Protein AF-A0A7C3TW56-F1 (afdb_monomer_lite)

Sequence (98 aa):
MCLLIETIKIHNKKIENLEFHLERINKARKDIFKLKPLENLIIPLPPSLGTYKCRIIYGPEIISINLEKYKKRKINSLKVVYDDDIVYDYKWKDRKKL

pLDDT: mean 94.93, std 4.5, range [63.22, 98.25]

Secondary structure (DSSP, 8-state):
---EEEEEEEETTEEPSHHHHHHHHHHHHHHTS-PPPPS----PPPSSSSEEEEEEEESSSEEEEEEEE--PPP---------TT---SS-BS--TT-

Radius of gyration: 15.31 Å; chains: 1; bounding box: 39×21×42 Å

Foldseek 3Di:
DWKAKDKWKAAQQRTPPQVVSQVLVQVCCCPPVVHHGDPHDDADTDPGGGIWIWMWMDDNHTDDIDIDHDDDDDDPDDDDDDDPPDDPPGRTPDDVVD

Structure (mmCIF, N/CA/C/O backbone):
data_AF-A0A7C3TW56-F1
#
_entry.id   AF-A0A7C3TW56-F1
#
loop_
_atom_site.group_PDB
_atom_site.id
_atom_site.type_symbol
_atom_site.label_atom_id
_atom_site.label_alt_id
_atom_site.label_comp_id
_atom_site.label_asym_id
_atom_site.label_entity_id
_atom_site.label_seq_id
_atom_site.pdbx_PDB_ins_code
_atom_site.Cartn_x
_atom_site.Cartn_y
_atom_site.Cartn_z
_atom_site.occupancy
_atom_site.B_iso_or_equiv
_atom_site.auth_seq_id
_atom_site.auth_comp_id
_atom_site.auth_asym_id
_atom_site.auth_atom_id
_atom_site.pdbx_PDB_model_num
ATOM 1 N N . MET A 1 1 ? 14.046 6.578 -12.193 1.00 63.22 1 MET A N 1
ATOM 2 C CA . MET A 1 1 ? 13.921 5.664 -11.036 1.00 63.22 1 MET A CA 1
ATOM 3 C C . MET A 1 1 ? 12.480 5.179 -10.964 1.00 63.22 1 MET A C 1
ATOM 5 O O . MET A 1 1 ? 11.583 6.015 -10.933 1.00 63.22 1 MET A O 1
ATOM 9 N N . CYS A 1 2 ? 12.242 3.867 -11.015 1.00 87.12 2 CYS A N 1
ATOM 10 C CA . CYS A 1 2 ? 10.887 3.309 -11.018 1.00 87.12 2 CYS A CA 1
ATOM 11 C C . CYS A 1 2 ? 10.393 3.143 -9.578 1.00 87.12 2 CYS A C 1
ATOM 13 O O . CYS A 1 2 ? 11.009 2.419 -8.799 1.00 87.12 2 CYS A O 1
ATOM 15 N N . LEU A 1 3 ? 9.311 3.838 -9.221 1.00 96.50 3 LEU A N 1
ATOM 16 C CA . LEU A 1 3 ? 8.762 3.833 -7.865 1.00 96.50 3 LEU A CA 1
ATOM 17 C C . LEU A 1 3 ? 7.437 3.086 -7.808 1.00 96.50 3 LEU A C 1
ATOM 19 O O . LEU A 1 3 ? 6.591 3.219 -8.694 1.00 96.50 3 LEU A O 1
ATOM 23 N N . LEU A 1 4 ? 7.242 2.363 -6.715 1.00 97.81 4 LEU A N 1
ATOM 24 C CA . LEU A 1 4 ? 6.035 1.613 -6.405 1.00 97.81 4 LEU A CA 1
ATOM 25 C C . LEU A 1 4 ? 5.298 2.263 -5.234 1.00 97.81 4 LEU A C 1
ATOM 27 O O . LEU A 1 4 ? 5.851 3.084 -4.493 1.00 97.81 4 LEU A O 1
ATOM 31 N N . ILE A 1 5 ? 4.021 1.920 -5.091 1.00 97.50 5 ILE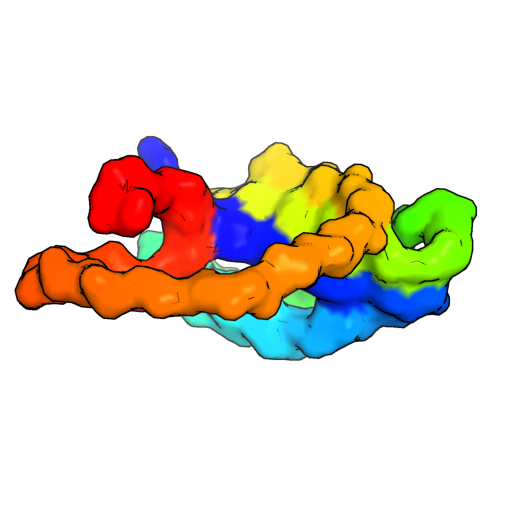 A N 1
ATOM 32 C CA . ILE A 1 5 ? 3.151 2.479 -4.061 1.00 97.50 5 ILE A CA 1
ATOM 33 C C . ILE A 1 5 ? 2.348 1.394 -3.349 1.00 97.50 5 ILE A C 1
ATOM 35 O O . ILE A 1 5 ? 1.587 0.653 -3.965 1.00 97.50 5 ILE A O 1
ATOM 39 N N . GLU A 1 6 ? 2.415 1.383 -2.021 1.00 97.94 6 GLU A N 1
ATOM 40 C CA . GLU A 1 6 ? 1.467 0.670 -1.175 1.00 97.94 6 GLU A CA 1
ATOM 41 C C . GLU A 1 6 ? 0.444 1.606 -0.546 1.00 97.94 6 GLU A C 1
ATOM 43 O O . GLU A 1 6 ? 0.664 2.800 -0.350 1.00 97.94 6 GLU A O 1
ATOM 48 N N . THR A 1 7 ? -0.750 1.079 -0.295 1.00 97.19 7 THR A N 1
ATOM 49 C CA . THR A 1 7 ? -1.840 1.837 0.326 1.00 97.19 7 THR A CA 1
ATOM 50 C C . THR A 1 7 ? -2.575 0.905 1.264 1.00 97.19 7 THR A C 1
ATOM 52 O O . THR A 1 7 ? -3.324 0.053 0.797 1.00 97.19 7 THR A O 1
ATOM 55 N N . ILE A 1 8 ? -2.309 1.064 2.554 1.00 97.56 8 ILE A N 1
ATOM 56 C CA . ILE A 1 8 ? -2.698 0.159 3.630 1.00 97.56 8 ILE A CA 1
ATOM 57 C C . ILE A 1 8 ? -3.801 0.830 4.440 1.00 97.56 8 ILE A C 1
ATOM 59 O O . ILE A 1 8 ? -3.713 2.016 4.775 1.00 97.56 8 ILE A O 1
ATOM 63 N N . LYS A 1 9 ? -4.864 0.083 4.734 1.00 97.56 9 LYS A N 1
ATOM 64 C CA . LYS A 1 9 ? -5.947 0.553 5.597 1.00 97.56 9 LYS A CA 1
ATOM 65 C C . LYS A 1 9 ? -5.538 0.346 7.050 1.00 97.56 9 LYS A C 1
ATOM 67 O O . LYS A 1 9 ? -5.137 -0.747 7.433 1.00 97.56 9 LYS A O 1
ATOM 72 N N . ILE A 1 10 ? -5.701 1.386 7.858 1.00 97.75 10 ILE A N 1
ATOM 73 C CA . ILE A 1 10 ? -5.606 1.286 9.312 1.00 97.75 10 ILE A CA 1
ATOM 74 C C . ILE A 1 10 ? -6.973 1.649 9.875 1.00 97.75 10 ILE A C 1
ATOM 76 O O . ILE A 1 10 ? -7.488 2.730 9.590 1.00 97.75 10 ILE A O 1
ATOM 80 N N . HIS A 1 11 ? -7.584 0.758 10.646 1.00 97.38 11 HIS A N 1
ATOM 81 C CA . HIS A 1 11 ? -8.881 0.988 11.268 1.00 97.38 11 HIS A CA 1
ATOM 82 C C . HIS A 1 11 ? -8.758 0.852 12.779 1.00 97.38 11 HIS A C 1
ATOM 84 O O . HIS A 1 11 ? -8.362 -0.193 13.275 1.00 97.38 11 HIS A O 1
ATOM 90 N N . ASN A 1 12 ? -9.061 1.922 13.517 1.00 96.38 12 ASN A N 1
ATOM 91 C CA . ASN A 1 12 ? -8.963 1.952 14.979 1.00 96.38 12 ASN A CA 1
ATOM 92 C C . ASN A 1 12 ? -7.601 1.441 15.485 1.00 96.38 12 ASN A C 1
ATOM 94 O O . ASN A 1 12 ? -7.532 0.592 16.364 1.00 96.38 12 ASN A O 1
ATOM 98 N N . LYS A 1 13 ? -6.515 1.958 14.887 1.00 94.50 13 LYS A N 1
ATOM 99 C CA . LYS A 1 13 ? -5.112 1.566 15.143 1.00 94.50 13 LYS A CA 1
ATOM 100 C C . LYS A 1 13 ? -4.752 0.109 14.795 1.00 94.50 13 LYS A C 1
ATOM 102 O O . LYS A 1 13 ? -3.603 -0.272 14.981 1.00 94.50 13 LYS A O 1
ATOM 107 N N . LYS A 1 14 ? -5.665 -0.674 14.214 1.00 96.25 14 LYS A N 1
ATOM 108 C CA . LYS A 1 14 ? -5.372 -1.990 13.637 1.00 96.25 14 LYS A CA 1
ATOM 109 C C . LYS A 1 14 ? -4.971 -1.847 12.171 1.00 96.25 14 LYS A C 1
ATOM 111 O O . LYS A 1 14 ? -5.705 -1.252 11.382 1.00 96.25 14 LYS A O 1
ATOM 116 N N . ILE A 1 15 ? -3.804 -2.372 11.813 1.00 97.19 15 ILE A N 1
ATOM 117 C CA . ILE A 1 15 ? -3.343 -2.443 10.423 1.00 97.19 15 ILE A CA 1
ATOM 118 C C . ILE A 1 15 ? -4.036 -3.637 9.767 1.00 97.19 15 ILE A C 1
ATOM 120 O O . ILE A 1 15 ? -3.945 -4.755 10.266 1.00 97.19 15 ILE A O 1
ATOM 124 N N . GLU A 1 16 ? -4.734 -3.403 8.663 1.00 96.88 16 GLU A N 1
ATOM 125 C CA . GLU A 1 16 ? -5.449 -4.455 7.940 1.00 96.88 16 GLU A CA 1
ATOM 126 C C . GLU A 1 16 ? -4.568 -5.036 6.826 1.00 96.88 16 GLU A C 1
ATOM 128 O O . GLU A 1 16 ? -3.917 -4.284 6.095 1.00 96.88 16 GLU A O 1
ATOM 133 N N . ASN A 1 17 ? -4.602 -6.363 6.658 1.00 96.81 17 ASN A N 1
ATOM 134 C CA . ASN A 1 17 ? -3.997 -7.090 5.531 1.00 96.81 17 ASN A CA 1
ATOM 135 C C . ASN A 1 17 ? -2.486 -6.852 5.336 1.00 96.81 17 ASN A C 1
ATOM 137 O O . ASN A 1 17 ? -1.997 -6.860 4.205 1.00 96.81 17 ASN A O 1
ATOM 141 N N . LEU A 1 18 ? -1.741 -6.612 6.422 1.00 96.38 18 LEU A N 1
ATOM 142 C CA . LEU A 1 18 ? -0.312 -6.287 6.358 1.00 96.38 18 LEU A CA 1
ATOM 143 C C . LEU A 1 18 ? 0.508 -7.362 5.629 1.00 96.38 18 LEU A C 1
ATOM 145 O O . LEU A 1 18 ? 1.376 -7.014 4.833 1.00 96.38 18 LEU A O 1
ATOM 149 N 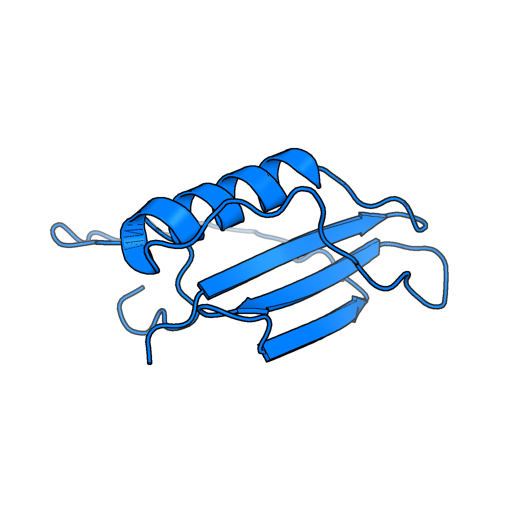N . GLU A 1 19 ? 0.197 -8.639 5.851 1.00 96.81 19 GLU A N 1
ATOM 150 C CA . GLU A 1 19 ? 0.863 -9.774 5.198 1.00 96.81 19 GLU A CA 1
ATOM 151 C C . GLU A 1 19 ? 0.789 -9.683 3.667 1.00 96.81 19 GLU A C 1
ATOM 153 O O . GLU A 1 19 ? 1.821 -9.683 3.004 1.00 96.81 19 GLU A O 1
ATOM 158 N N . PHE A 1 20 ? -0.392 -9.425 3.100 1.00 97.62 20 PHE A N 1
ATOM 159 C CA . PHE A 1 20 ? -0.576 -9.282 1.653 1.00 97.62 20 PHE A CA 1
ATOM 160 C C . PHE A 1 20 ? 0.146 -8.057 1.08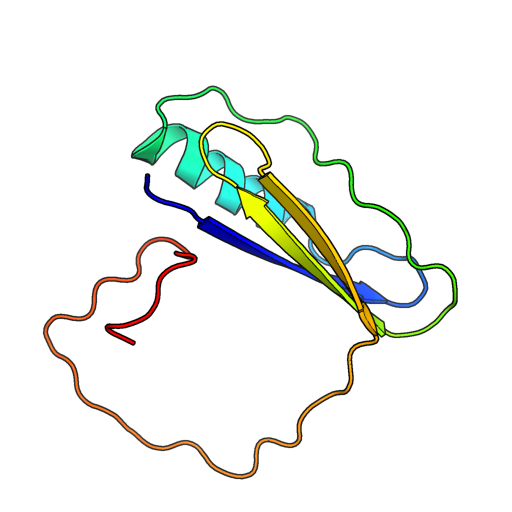0 1.00 97.62 20 PHE A C 1
ATOM 162 O O . PHE A 1 20 ? 0.602 -8.053 -0.067 1.00 97.62 20 PHE A O 1
ATOM 169 N N . HIS A 1 21 ? 0.253 -6.982 1.864 1.00 97.69 21 HIS A N 1
ATOM 170 C CA . HIS A 1 21 ? 1.057 -5.825 1.475 1.00 97.69 21 HIS A CA 1
ATOM 171 C C . HIS A 1 21 ? 2.553 -6.160 1.462 1.00 97.69 21 HIS A C 1
ATOM 173 O O . HIS A 1 21 ? 3.250 -5.765 0.524 1.00 97.69 21 HIS A O 1
ATOM 179 N N . LEU A 1 22 ? 3.035 -6.908 2.457 1.00 97.44 22 LEU A N 1
ATOM 180 C CA . LEU A 1 22 ? 4.420 -7.361 2.541 1.00 97.44 22 LEU A CA 1
ATOM 181 C C . LEU A 1 22 ? 4.762 -8.351 1.419 1.00 97.44 22 LEU A C 1
ATOM 183 O O . LEU A 1 22 ? 5.801 -8.201 0.783 1.00 97.44 22 LEU A O 1
ATOM 187 N N . GLU A 1 23 ? 3.874 -9.294 1.105 1.00 97.75 23 GLU A N 1
ATOM 188 C CA . GLU A 1 23 ? 4.017 -10.220 -0.024 1.00 97.75 23 GLU A CA 1
ATOM 189 C C . GLU A 1 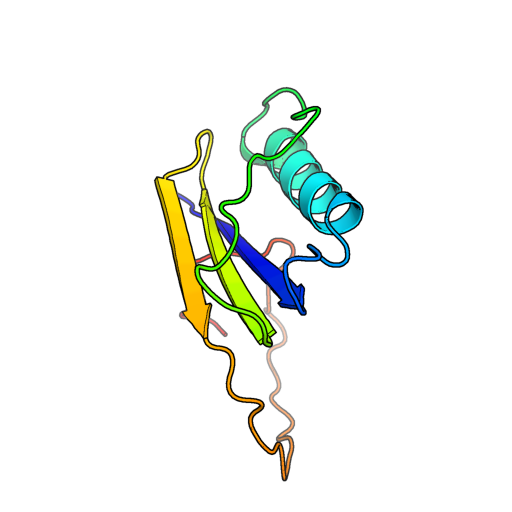23 ? 4.158 -9.477 -1.355 1.00 97.75 23 GLU A C 1
ATOM 191 O O . GLU A 1 23 ? 5.081 -9.752 -2.125 1.00 97.75 23 GLU A O 1
ATOM 196 N N . ARG A 1 24 ? 3.299 -8.481 -1.617 1.00 97.56 24 ARG A N 1
ATOM 197 C CA . ARG A 1 24 ? 3.388 -7.670 -2.841 1.00 97.56 24 ARG A CA 1
ATOM 198 C C . ARG A 1 24 ? 4.692 -6.875 -2.913 1.00 97.56 24 ARG A C 1
ATOM 200 O O . ARG A 1 24 ? 5.310 -6.830 -3.978 1.00 97.56 24 ARG A O 1
ATOM 207 N N . ILE A 1 25 ? 5.133 -6.286 -1.797 1.00 97.44 25 ILE A N 1
ATOM 208 C CA . ILE A 1 25 ? 6.440 -5.617 -1.714 1.00 97.44 25 ILE A CA 1
ATOM 209 C C . ILE A 1 25 ? 7.558 -6.617 -2.013 1.00 97.44 25 ILE A C 1
ATOM 211 O O 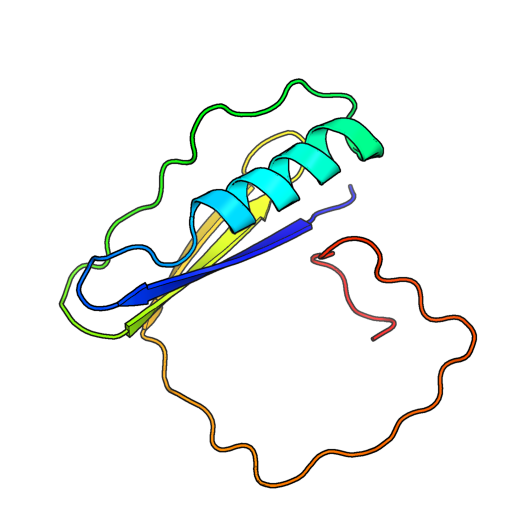. ILE A 1 25 ? 8.411 -6.342 -2.851 1.00 97.44 25 ILE A O 1
ATOM 215 N N . ASN A 1 26 ? 7.549 -7.787 -1.379 1.00 97.75 26 ASN A N 1
ATOM 216 C CA . ASN A 1 26 ? 8.590 -8.800 -1.533 1.00 97.75 26 ASN A CA 1
ATOM 217 C C . ASN A 1 26 ? 8.647 -9.375 -2.948 1.00 97.75 26 ASN A C 1
ATOM 219 O O . ASN A 1 26 ? 9.742 -9.587 -3.472 1.00 97.75 26 ASN A O 1
ATOM 223 N N . LYS A 1 27 ? 7.496 -9.535 -3.607 1.00 97.88 27 LYS A N 1
ATOM 224 C CA . LYS A 1 27 ? 7.434 -9.877 -5.029 1.00 97.88 27 LYS A CA 1
ATOM 225 C C . LYS A 1 27 ? 8.146 -8.826 -5.881 1.00 97.88 27 LYS A C 1
ATOM 227 O O . LYS A 1 27 ? 9.016 -9.177 -6.669 1.00 97.88 27 LYS A O 1
ATOM 232 N N . ALA A 1 28 ? 7.858 -7.539 -5.683 1.00 97.19 28 ALA A N 1
ATOM 233 C CA . ALA A 1 28 ? 8.549 -6.475 -6.413 1.00 97.19 28 ALA A CA 1
ATOM 234 C C . ALA A 1 28 ? 10.051 -6.391 -6.071 1.00 97.19 28 ALA A C 1
ATOM 236 O O . ALA A 1 28 ? 10.890 -6.215 -6.955 1.00 97.19 28 ALA A O 1
ATOM 237 N N . ARG A 1 29 ? 10.418 -6.574 -4.797 1.00 96.94 29 ARG A N 1
ATOM 238 C CA . ARG A 1 29 ? 11.822 -6.629 -4.361 1.00 96.94 29 ARG A CA 1
ATOM 239 C C . ARG A 1 29 ? 12.594 -7.710 -5.099 1.00 96.94 29 ARG A C 1
ATOM 241 O O . ARG A 1 29 ? 13.675 -7.421 -5.603 1.00 96.94 29 ARG A O 1
ATOM 248 N N . LYS A 1 30 ? 12.023 -8.907 -5.217 1.00 97.62 30 LYS A N 1
ATOM 249 C CA . LYS A 1 30 ? 12.621 -10.020 -5.956 1.00 97.62 30 LYS A CA 1
ATOM 250 C C . LYS A 1 30 ? 12.663 -9.749 -7.459 1.00 97.62 30 LYS A C 1
ATOM 252 O O . LYS A 1 30 ? 13.720 -9.867 -8.073 1.00 97.62 30 LYS A O 1
ATOM 257 N N . ASP A 1 31 ? 11.523 -9.405 -8.049 1.00 97.06 31 ASP A N 1
ATOM 258 C CA . ASP A 1 31 ? 11.354 -9.424 -9.500 1.00 97.06 31 ASP A CA 1
ATOM 259 C C . ASP A 1 31 ? 12.046 -8.231 -10.175 1.00 97.06 31 ASP A C 1
ATOM 261 O O . ASP A 1 31 ? 12.753 -8.431 -11.166 1.00 97.06 31 ASP A O 1
ATOM 265 N N . ILE A 1 32 ? 11.913 -7.019 -9.617 1.00 95.81 32 ILE A N 1
ATOM 266 C CA . ILE A 1 32 ? 12.417 -5.779 -10.237 1.00 95.81 32 ILE A CA 1
ATOM 267 C C . ILE A 1 32 ? 13.697 -5.265 -9.565 1.00 95.81 32 ILE A C 1
ATOM 269 O O . ILE A 1 32 ? 14.622 -4.878 -10.273 1.00 95.81 32 ILE A O 1
ATOM 273 N N . PHE A 1 33 ? 13.806 -5.300 -8.232 1.00 95.44 33 PHE A N 1
ATOM 274 C CA . PHE A 1 33 ? 14.994 -4.763 -7.543 1.00 95.44 33 PHE A CA 1
ATOM 275 C C . PHE A 1 33 ? 16.100 -5.796 -7.285 1.00 95.44 33 PHE A C 1
ATOM 277 O O . PHE A 1 33 ? 17.194 -5.415 -6.881 1.00 95.44 33 PHE A O 1
ATOM 284 N N . LYS A 1 34 ? 15.837 -7.091 -7.518 1.00 96.88 34 LYS A N 1
ATOM 285 C CA . LYS A 1 34 ? 16.762 -8.208 -7.236 1.00 96.88 34 LYS A CA 1
ATOM 286 C C . LYS A 1 34 ? 17.266 -8.224 -5.783 1.00 96.88 34 LYS A C 1
ATOM 288 O O . LYS A 1 34 ? 18.400 -8.599 -5.502 1.00 96.88 34 LYS A O 1
ATOM 293 N N . LEU A 1 35 ? 16.399 -7.830 -4.853 1.00 96.88 35 LEU A N 1
ATOM 294 C CA . LEU A 1 35 ? 16.675 -7.764 -3.420 1.00 96.88 35 LEU A CA 1
ATOM 295 C C . LEU A 1 35 ? 16.053 -8.937 -2.663 1.00 96.88 35 LEU A C 1
ATOM 297 O O . LEU A 1 35 ? 15.052 -9.523 -3.079 1.00 96.88 35 LEU A O 1
ATOM 301 N N . LYS A 1 36 ? 16.617 -9.218 -1.485 1.00 96.75 36 LYS A N 1
ATOM 302 C CA . LYS A 1 36 ? 16.036 -10.150 -0.513 1.00 96.75 36 LYS A CA 1
ATOM 303 C C . LYS A 1 36 ? 14.688 -9.633 0.020 1.00 96.75 36 LYS A C 1
ATOM 305 O O . LYS A 1 36 ? 14.497 -8.408 0.105 1.00 96.75 36 LYS A O 1
ATOM 310 N N . PRO A 1 37 ? 13.766 -10.541 0.389 1.00 96.62 37 PRO A N 1
ATOM 311 C CA . PRO A 1 37 ? 12.505 -10.163 1.013 1.00 96.62 37 PRO A CA 1
ATOM 312 C C . PRO A 1 37 ? 12.743 -9.457 2.352 1.00 96.62 37 PRO A C 1
ATOM 314 O O . PRO A 1 37 ? 13.747 -9.683 3.021 1.00 96.62 37 PRO A O 1
ATOM 317 N N . LEU A 1 38 ? 11.809 -8.589 2.720 1.00 94.56 38 LEU A N 1
ATOM 318 C CA . LEU A 1 38 ? 11.683 -8.038 4.060 1.00 94.56 38 LEU A CA 1
ATOM 319 C C . LEU A 1 38 ? 10.873 -9.009 4.920 1.00 94.56 38 LEU A C 1
ATOM 321 O O . LEU A 1 38 ? 9.864 -9.548 4.460 1.00 94.56 38 LEU A O 1
ATOM 325 N N . GLU A 1 39 ? 11.291 -9.188 6.167 1.00 93.81 39 GLU A N 1
ATOM 326 C CA . GLU A 1 39 ? 10.558 -9.984 7.158 1.00 93.81 39 GLU A CA 1
ATOM 327 C C . GLU A 1 39 ? 9.394 -9.198 7.766 1.00 93.81 39 GLU A C 1
ATOM 329 O O . GLU A 1 39 ? 8.365 -9.767 8.121 1.00 93.81 39 GLU A O 1
ATOM 334 N N . ASN A 1 40 ? 9.538 -7.876 7.869 1.00 91.31 40 ASN A N 1
ATOM 335 C CA . ASN A 1 40 ? 8.523 -6.998 8.422 1.00 91.31 40 ASN A CA 1
ATOM 336 C C . ASN A 1 40 ? 8.490 -5.637 7.713 1.00 91.31 40 ASN A C 1
ATOM 338 O O . ASN A 1 40 ? 9.363 -5.280 6.919 1.00 91.31 40 ASN A O 1
ATOM 342 N N . LEU A 1 41 ? 7.442 -4.871 8.009 1.00 90.69 41 LEU A N 1
ATOM 343 C CA . LEU A 1 41 ? 7.284 -3.496 7.562 1.00 90.69 41 LEU A CA 1
ATOM 344 C C . LEU A 1 41 ? 6.773 -2.657 8.728 1.00 90.69 41 LEU A C 1
ATOM 346 O O . LEU A 1 41 ? 5.682 -2.895 9.245 1.00 90.69 41 LEU A O 1
ATOM 350 N N . ILE A 1 42 ? 7.562 -1.667 9.138 1.00 90.56 42 ILE A N 1
ATOM 351 C CA . ILE A 1 42 ? 7.192 -0.765 10.227 1.00 90.56 42 ILE A CA 1
ATOM 352 C C . ILE A 1 42 ? 6.230 0.289 9.680 1.00 90.56 42 ILE A C 1
ATOM 354 O O . ILE A 1 42 ? 6.559 1.033 8.755 1.00 90.56 42 ILE A O 1
ATOM 358 N N . ILE A 1 43 ? 5.032 0.351 10.261 1.00 93.56 43 ILE A N 1
ATOM 359 C CA . ILE A 1 43 ? 3.984 1.293 9.870 1.00 93.56 43 ILE A CA 1
ATOM 360 C C . ILE A 1 43 ? 3.646 2.180 11.071 1.00 93.56 43 ILE A C 1
ATOM 362 O O . ILE A 1 43 ? 3.314 1.653 12.134 1.00 93.56 43 ILE A O 1
ATOM 366 N N . PRO A 1 44 ? 3.685 3.515 10.920 1.00 93.44 44 PRO A N 1
ATOM 367 C CA . PRO A 1 44 ? 3.295 4.420 11.988 1.00 93.44 44 PRO A CA 1
ATOM 368 C C . PRO A 1 44 ? 1.807 4.260 12.318 1.00 93.44 44 PRO A C 1
ATOM 370 O O . PRO A 1 44 ? 0.961 4.122 11.429 1.00 93.44 44 PRO A O 1
ATOM 373 N N . LEU A 1 45 ? 1.480 4.317 13.609 1.00 91.56 45 LEU A N 1
ATOM 374 C CA . LEU A 1 45 ? 0.095 4.322 14.063 1.00 91.56 45 LEU A CA 1
ATOM 375 C C . LEU A 1 45 ? -0.512 5.729 13.940 1.00 91.56 45 LEU A C 1
ATOM 377 O O . LEU A 1 45 ? 0.174 6.726 14.167 1.00 91.56 45 LEU A O 1
ATOM 381 N N . PRO A 1 46 ? -1.809 5.835 13.607 1.00 94.50 46 PRO A N 1
ATOM 382 C CA . PRO A 1 46 ? -2.490 7.118 13.550 1.00 94.50 46 PRO A CA 1
ATOM 383 C C . PRO A 1 46 ? -2.661 7.735 14.951 1.00 94.50 46 PRO A C 1
ATOM 385 O O . PRO A 1 46 ? -2.804 7.005 15.940 1.00 94.50 46 PRO A O 1
ATOM 388 N N . PRO A 1 47 ? -2.724 9.078 15.046 1.00 93.12 47 PRO A N 1
ATOM 389 C CA . PRO A 1 47 ? -2.792 9.788 16.326 1.00 93.12 47 PRO A CA 1
ATOM 390 C C . PRO A 1 47 ? -4.119 9.581 17.072 1.00 93.12 47 PRO A C 1
ATOM 392 O O . PRO A 1 47 ? -4.174 9.726 18.290 1.00 93.12 47 PRO A O 1
ATOM 395 N N . SER A 1 48 ? -5.196 9.215 16.374 1.00 95.31 48 SER A N 1
ATOM 396 C CA . SER A 1 48 ? -6.513 8.976 16.969 1.00 95.31 48 SER A CA 1
ATOM 397 C C . SER A 1 48 ? -7.244 7.807 16.307 1.00 95.31 48 SER A C 1
ATOM 399 O O . SER A 1 48 ? -6.809 7.266 15.287 1.00 95.31 48 SER A O 1
ATOM 401 N N . LEU A 1 49 ? -8.335 7.363 16.940 1.00 96.12 49 LEU A N 1
ATOM 402 C CA . LEU A 1 49 ? -9.195 6.301 16.416 1.00 96.12 49 LEU A CA 1
ATOM 403 C C . LEU A 1 49 ? -9.923 6.745 15.136 1.00 96.12 49 LEU A C 1
ATOM 405 O O . LEU A 1 49 ? -10.062 7.934 14.839 1.00 96.12 49 LEU A O 1
ATOM 409 N N . GLY A 1 50 ? -10.405 5.767 14.372 1.00 95.75 50 GLY A N 1
ATOM 410 C CA . GLY A 1 50 ? -11.019 5.965 13.065 1.00 95.75 50 GLY A CA 1
ATOM 411 C C . GLY A 1 50 ? -10.267 5.252 11.945 1.00 95.75 50 GLY A C 1
ATOM 412 O O . GLY A 1 50 ? -9.377 4.434 12.177 1.00 95.75 50 GLY A O 1
ATOM 413 N N . THR A 1 51 ? -10.653 5.548 10.702 1.00 97.62 51 THR A N 1
ATOM 414 C CA . THR A 1 51 ? -10.038 4.935 9.517 1.00 97.62 51 THR A CA 1
ATOM 415 C C . THR A 1 51 ? -9.010 5.874 8.908 1.00 97.62 51 THR A C 1
ATOM 417 O O . THR A 1 51 ? -9.307 7.034 8.624 1.00 97.62 51 THR A O 1
ATOM 420 N N . TYR A 1 52 ? -7.816 5.351 8.669 1.00 98.25 52 TYR A N 1
ATOM 421 C CA . TYR A 1 52 ? -6.702 6.034 8.036 1.00 98.25 52 TYR A CA 1
ATOM 422 C C . TYR A 1 52 ? -6.227 5.245 6.824 1.00 98.25 52 TYR A C 1
ATOM 424 O O . TYR A 1 52 ? -6.344 4.019 6.753 1.00 98.25 52 TYR A O 1
ATOM 432 N N . LYS A 1 53 ? -5.679 5.979 5.865 1.00 97.38 53 LYS A N 1
ATOM 433 C CA . LYS A 1 53 ? -4.969 5.438 4.719 1.00 97.38 53 LYS A CA 1
ATOM 434 C C . LYS A 1 53 ? -3.484 5.712 4.931 1.00 97.38 53 LYS A C 1
ATOM 436 O O . LYS A 1 53 ? -3.082 6.872 4.978 1.00 97.38 53 LYS A O 1
ATOM 441 N N . CYS A 1 54 ? -2.689 4.656 5.048 1.00 97.81 54 CYS A N 1
ATOM 442 C CA . CYS A 1 54 ? -1.234 4.735 5.056 1.00 97.81 54 CYS A CA 1
ATOM 443 C C . CYS A 1 54 ? -0.711 4.497 3.642 1.00 97.81 54 CYS A C 1
ATOM 445 O O . CYS A 1 54 ? -0.934 3.435 3.064 1.00 97.81 54 CYS A O 1
ATOM 447 N N . ARG A 1 55 ? -0.054 5.493 3.055 1.00 97.81 55 ARG A N 1
ATOM 448 C CA . ARG A 1 55 ? 0.545 5.410 1.727 1.00 97.81 55 ARG A CA 1
ATOM 449 C C . ARG A 1 55 ? 2.055 5.303 1.860 1.00 97.81 55 ARG A C 1
ATOM 451 O O . ARG A 1 55 ? 2.677 6.214 2.394 1.00 97.81 55 ARG A O 1
ATOM 458 N N . ILE A 1 56 ? 2.626 4.242 1.306 1.00 97.88 56 ILE A N 1
ATOM 459 C CA . ILE A 1 56 ? 4.069 3.998 1.298 1.00 97.88 56 ILE A CA 1
ATOM 460 C C . ILE A 1 56 ? 4.557 4.126 -0.139 1.00 97.88 56 ILE A C 1
ATOM 462 O O . ILE A 1 56 ? 3.970 3.529 -1.039 1.00 97.88 56 ILE A O 1
ATOM 466 N N . ILE A 1 57 ? 5.607 4.907 -0.362 1.00 97.88 57 ILE A N 1
ATOM 467 C CA . ILE A 1 57 ? 6.300 5.014 -1.649 1.00 97.88 57 ILE A CA 1
ATOM 468 C C . ILE A 1 57 ? 7.680 4.399 -1.476 1.00 97.88 57 ILE A C 1
ATOM 470 O O . ILE A 1 57 ? 8.386 4.752 -0.530 1.00 97.88 57 ILE A O 1
ATOM 474 N N . TYR A 1 58 ? 8.064 3.505 -2.383 1.00 97.19 58 TYR A N 1
ATOM 475 C CA . TYR A 1 58 ? 9.318 2.768 -2.271 1.00 97.19 58 TYR A CA 1
ATOM 476 C C . TYR A 1 58 ? 9.955 2.466 -3.631 1.00 97.19 58 TYR A C 1
ATOM 478 O O . TYR A 1 58 ? 9.279 2.407 -4.662 1.00 97.19 58 TYR A O 1
ATOM 486 N N . GLY A 1 59 ? 11.274 2.301 -3.596 1.00 96.12 59 GLY A N 1
ATOM 487 C CA . GLY A 1 59 ? 12.101 1.667 -4.616 1.00 96.12 59 GLY A CA 1
ATOM 488 C C . GLY A 1 59 ? 12.861 0.496 -3.969 1.00 96.12 59 GLY A C 1
ATOM 489 O O . GLY A 1 59 ? 12.243 -0.281 -3.236 1.00 96.12 59 GLY A O 1
ATOM 490 N N . PRO A 1 60 ? 14.187 0.381 -4.163 1.00 95.12 60 PRO A N 1
ATOM 491 C CA . PRO A 1 60 ? 15.035 -0.512 -3.362 1.00 95.12 60 PRO A CA 1
ATOM 492 C C . PRO A 1 60 ? 14.885 -0.282 -1.842 1.00 95.12 60 PRO A C 1
ATOM 494 O O . PRO A 1 60 ? 14.800 -1.240 -1.063 1.00 95.12 60 PRO A O 1
ATOM 497 N N . GLU A 1 61 ? 14.729 0.986 -1.452 1.00 94.38 61 GLU A N 1
ATOM 498 C CA . GLU A 1 61 ? 14.434 1.456 -0.096 1.00 94.38 61 GLU A CA 1
ATOM 499 C C . GLU A 1 61 ? 13.085 2.193 -0.002 1.00 94.38 61 GLU A C 1
ATOM 501 O O . GLU A 1 61 ? 12.470 2.584 -1.002 1.00 94.38 61 GLU A O 1
ATOM 506 N N . ILE A 1 62 ? 12.598 2.374 1.230 1.00 95.31 62 ILE A N 1
ATOM 507 C CA . ILE A 1 62 ? 11.411 3.186 1.512 1.00 95.31 62 ILE A CA 1
ATOM 508 C C . ILE A 1 62 ? 11.757 4.664 1.325 1.00 95.31 62 ILE A C 1
ATOM 510 O O . ILE A 1 62 ? 12.715 5.161 1.906 1.00 95.31 62 ILE A O 1
ATOM 514 N N . ILE A 1 63 ? 10.939 5.376 0.551 1.00 96.81 63 ILE A N 1
ATOM 515 C CA . ILE A 1 63 ? 11.142 6.796 0.233 1.00 96.81 63 ILE A CA 1
ATOM 516 C C . ILE A 1 63 ? 10.255 7.682 1.099 1.00 96.81 63 ILE A C 1
ATOM 518 O O . ILE A 1 63 ? 10.683 8.730 1.568 1.00 96.81 63 ILE A O 1
ATOM 522 N N . SER A 1 64 ? 8.989 7.305 1.288 1.00 96.62 64 SER A N 1
ATOM 523 C CA . SER A 1 64 ? 8.100 8.034 2.197 1.00 96.62 64 SER A CA 1
ATOM 524 C C . SER A 1 64 ? 6.939 7.184 2.686 1.00 96.62 64 SER A C 1
ATOM 526 O O . SER A 1 64 ? 6.474 6.275 1.994 1.00 96.62 64 SER A O 1
ATOM 528 N N . ILE A 1 65 ? 6.447 7.533 3.874 1.00 97.50 65 ILE A N 1
ATOM 529 C CA . ILE A 1 65 ? 5.248 6.972 4.490 1.00 97.50 65 ILE A CA 1
ATOM 530 C C . ILE A 1 65 ? 4.353 8.138 4.906 1.00 97.50 65 ILE A C 1
ATOM 532 O O . ILE A 1 65 ? 4.765 8.990 5.685 1.00 97.50 65 ILE A O 1
ATOM 536 N N . ASN A 1 66 ? 3.130 8.179 4.384 1.00 97.19 66 ASN A N 1
ATOM 537 C CA . ASN A 1 66 ? 2.172 9.250 4.641 1.00 97.19 66 ASN A CA 1
ATOM 538 C C . ASN A 1 66 ? 0.871 8.684 5.207 1.00 97.19 66 ASN A C 1
ATOM 540 O O . ASN A 1 66 ? 0.263 7.797 4.604 1.00 97.19 66 ASN A O 1
ATOM 544 N N . LEU A 1 67 ? 0.417 9.236 6.331 1.00 96.88 67 LEU A N 1
ATOM 545 C CA . LEU A 1 67 ? -0.868 8.912 6.943 1.00 96.88 67 LEU A CA 1
ATOM 546 C C . LEU A 1 67 ? -1.873 10.030 6.683 1.00 96.88 67 LEU A C 1
ATOM 548 O O . LEU A 1 67 ? -1.624 11.189 6.993 1.00 96.88 67 LEU A O 1
ATOM 552 N N . GLU A 1 68 ? -3.046 9.668 6.178 1.00 96.75 68 GLU A N 1
ATOM 553 C CA . GLU A 1 68 ? -4.168 10.593 6.022 1.00 96.75 68 GLU A CA 1
ATOM 554 C C . GLU A 1 68 ? -5.455 9.969 6.569 1.00 96.75 68 GLU A C 1
ATOM 556 O O . GLU A 1 68 ? -5.678 8.758 6.459 1.00 96.75 68 GLU A O 1
ATOM 561 N N . LYS A 1 69 ? -6.327 10.791 7.162 1.00 96.69 69 LYS A N 1
ATOM 562 C CA . LYS A 1 69 ? -7.644 10.329 7.612 1.00 96.69 69 LYS A CA 1
ATOM 563 C C . LYS A 1 69 ? -8.483 9.952 6.392 1.00 96.69 69 LYS A C 1
ATOM 565 O O . LYS A 1 69 ? -8.658 10.753 5.475 1.00 96.69 69 LYS A O 1
ATOM 570 N N . TYR A 1 70 ? -9.008 8.733 6.375 1.00 96.62 70 TYR A N 1
ATOM 571 C CA . TYR A 1 70 ? -9.738 8.209 5.231 1.00 96.62 70 TYR A CA 1
ATOM 572 C C . TYR A 1 70 ? -11.203 8.642 5.274 1.00 96.62 70 TYR A C 1
ATOM 574 O O . TYR A 1 70 ? -11.937 8.329 6.213 1.00 96.62 70 TYR A O 1
ATOM 582 N N . LYS A 1 71 ? -11.643 9.320 4.213 1.00 94.50 71 LYS A N 1
ATOM 583 C CA . LYS A 1 71 ? -13.057 9.588 3.940 1.00 94.50 71 LYS A CA 1
ATOM 584 C C . LYS A 1 71 ? -13.506 8.672 2.805 1.00 94.50 71 LYS A C 1
ATOM 586 O O . LYS A 1 71 ? -12.994 8.774 1.689 1.00 94.50 71 LYS A O 1
ATOM 591 N N . LYS A 1 72 ? -14.445 7.766 3.095 1.00 93.25 72 LYS A N 1
ATOM 592 C CA . LYS A 1 72 ? -14.998 6.845 2.094 1.00 93.25 72 LYS A CA 1
ATOM 593 C C . LYS A 1 72 ? -15.685 7.657 0.996 1.00 93.25 72 LYS A C 1
ATOM 595 O O . LYS A 1 72 ? -16.578 8.449 1.280 1.00 93.25 72 LYS A O 1
ATOM 600 N N . ARG A 1 73 ? -15.260 7.462 -0.252 1.00 93.81 73 ARG A N 1
ATOM 601 C CA . ARG A 1 73 ? -15.911 8.072 -1.417 1.00 93.81 73 ARG A CA 1
ATOM 602 C C . ARG A 1 73 ? -17.139 7.247 -1.794 1.00 93.81 73 ARG A C 1
ATOM 604 O O . ARG A 1 73 ? -17.078 6.018 -1.769 1.00 93.81 73 ARG A O 1
ATOM 611 N N . LYS A 1 74 ? -18.236 7.916 -2.149 1.00 96.19 74 LYS A N 1
ATOM 612 C CA . LYS A 1 74 ? -19.399 7.266 -2.760 1.00 96.19 74 LYS A CA 1
ATOM 613 C C . LYS A 1 74 ? -19.097 7.059 -4.246 1.00 96.19 74 LYS A C 1
ATOM 615 O O . LYS A 1 74 ? -18.795 8.026 -4.939 1.00 96.19 74 LYS A O 1
ATOM 620 N N . ILE A 1 75 ? -19.129 5.813 -4.709 1.00 96.06 75 ILE A N 1
ATOM 621 C CA . ILE A 1 75 ? -18.967 5.464 -6.125 1.00 96.06 75 ILE A CA 1
ATOM 622 C C . ILE A 1 75 ? -20.377 5.237 -6.670 1.00 96.06 75 ILE A C 1
ATOM 624 O O . ILE A 1 75 ? -21.055 4.324 -6.211 1.00 96.06 75 ILE A O 1
ATOM 628 N N . ASN A 1 76 ? -20.835 6.105 -7.575 1.00 97.12 76 ASN A N 1
ATOM 629 C CA . ASN A 1 76 ? -22.206 6.064 -8.107 1.00 97.12 76 ASN A CA 1
ATOM 630 C C . ASN A 1 76 ? -22.295 5.398 -9.487 1.00 97.12 76 ASN A C 1
ATOM 632 O O . ASN A 1 76 ? -23.370 4.969 -9.886 1.00 97.12 76 ASN A O 1
ATOM 636 N N . SER A 1 77 ? -21.186 5.335 -10.221 1.00 97.06 77 SER A N 1
ATOM 637 C CA . SER A 1 77 ? -21.113 4.746 -11.555 1.00 97.06 77 SER A CA 1
ATOM 638 C C . SER A 1 77 ? -19.689 4.282 -11.855 1.00 97.06 77 SER A C 1
ATOM 640 O O . SER A 1 77 ? -18.727 4.730 -11.224 1.00 97.06 77 SER A O 1
ATOM 642 N N . LEU A 1 78 ? -19.566 3.373 -12.818 1.00 96.88 78 LEU A N 1
ATOM 643 C CA . LEU A 1 78 ? -18.310 2.929 -13.413 1.00 96.88 78 LEU A CA 1
ATOM 644 C C . LEU A 1 78 ? -18.447 3.059 -14.932 1.00 96.88 78 LEU A C 1
ATOM 646 O O . LEU A 1 78 ? -19.523 2.807 -15.474 1.00 96.88 78 LEU A O 1
ATOM 650 N N . LYS A 1 79 ? -17.373 3.467 -15.610 1.00 96.00 79 LYS A N 1
ATOM 651 C CA . LYS A 1 79 ? -17.316 3.571 -17.071 1.00 96.00 79 LYS A CA 1
ATOM 652 C C . LYS A 1 79 ? -16.375 2.496 -17.601 1.00 96.00 79 LYS A C 1
ATOM 654 O O . LYS A 1 79 ? -15.275 2.347 -17.077 1.00 96.00 79 LYS A O 1
ATOM 659 N N . VAL A 1 80 ? -16.800 1.789 -18.643 1.00 95.38 80 VAL A N 1
ATOM 660 C CA . VAL A 1 80 ? -15.937 0.856 -19.376 1.00 95.38 80 VAL A CA 1
ATOM 661 C C . VAL A 1 80 ? -14.970 1.656 -20.253 1.00 95.38 80 VAL A C 1
ATOM 663 O O . VAL A 1 80 ? -15.382 2.589 -20.947 1.00 95.38 80 VAL A O 1
ATOM 666 N N . VAL A 1 81 ? -13.688 1.310 -20.185 1.00 93.25 81 VAL A N 1
ATOM 667 C CA . VAL A 1 81 ? -12.598 1.880 -20.985 1.00 93.25 81 VAL A CA 1
ATOM 668 C C . VAL A 1 81 ? -11.851 0.711 -21.620 1.00 93.25 81 VAL A C 1
ATOM 670 O O . 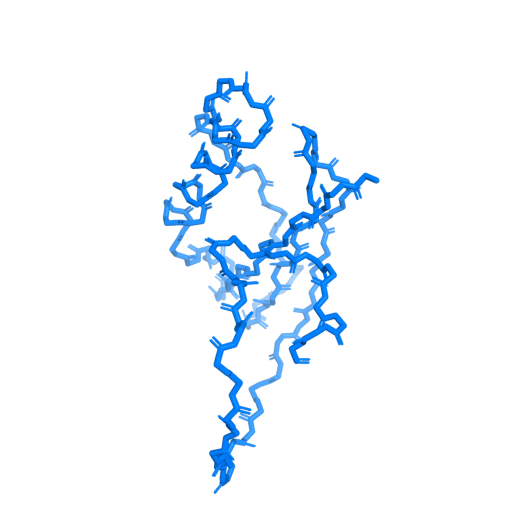VAL A 1 81 ? -11.637 -0.296 -20.949 1.00 93.25 81 VAL A O 1
ATOM 673 N N . TYR A 1 82 ? -11.500 0.844 -22.897 1.00 94.44 82 TYR A N 1
ATOM 674 C CA . TYR A 1 82 ? -10.755 -0.160 -23.654 1.00 94.44 82 TYR A CA 1
ATOM 675 C C . TYR A 1 82 ? -9.307 0.299 -23.805 1.00 94.44 82 TYR A C 1
ATOM 677 O O . TYR A 1 82 ? -9.068 1.447 -24.182 1.00 94.44 82 TYR A O 1
ATOM 685 N N . ASP A 1 83 ? -8.379 -0.593 -23.482 1.00 93.69 83 ASP A N 1
ATOM 686 C CA . ASP A 1 83 ? -6.940 -0.429 -23.665 1.00 93.69 83 ASP A CA 1
ATOM 687 C C . ASP A 1 83 ? -6.350 -1.833 -23.847 1.00 93.69 83 ASP A C 1
ATOM 689 O O . ASP A 1 83 ? -6.286 -2.612 -22.893 1.00 93.69 83 ASP A O 1
ATOM 693 N N . ASP A 1 84 ? -6.001 -2.171 -25.087 1.00 94.50 84 ASP A N 1
ATOM 694 C CA . ASP A 1 84 ? -5.483 -3.494 -25.451 1.00 94.50 84 ASP A CA 1
ATOM 695 C C . ASP A 1 84 ? -3.992 -3.658 -25.093 1.00 94.50 84 ASP A C 1
ATOM 697 O O . ASP A 1 84 ? -3.470 -4.771 -25.122 1.00 94.50 84 ASP A O 1
ATOM 701 N N . ASP A 1 85 ? -3.322 -2.570 -24.686 1.00 93.69 85 ASP A N 1
ATOM 702 C CA . ASP A 1 85 ? -1.886 -2.509 -24.390 1.00 93.69 85 ASP A CA 1
ATOM 703 C C . ASP A 1 85 ? -1.597 -2.198 -22.903 1.00 93.69 85 ASP A C 1
ATOM 705 O O . ASP A 1 85 ? -0.480 -1.815 -22.529 1.00 93.69 85 ASP A O 1
ATOM 709 N N . ILE A 1 86 ? -2.594 -2.340 -22.023 1.00 91.69 86 ILE A N 1
ATOM 710 C CA . ILE A 1 86 ? -2.462 -2.026 -20.597 1.00 91.69 86 ILE A CA 1
ATOM 711 C C . ILE A 1 86 ? -1.426 -2.927 -19.902 1.00 91.69 86 ILE A C 1
ATOM 713 O O . ILE A 1 86 ? -1.552 -4.148 -19.843 1.00 91.69 86 ILE A O 1
ATOM 717 N N . VAL A 1 87 ? -0.420 -2.309 -19.272 1.00 89.88 87 VAL A N 1
ATOM 718 C CA . VAL A 1 87 ? 0.588 -3.011 -18.457 1.00 89.88 87 VAL A CA 1
ATOM 719 C C . VAL A 1 87 ? 0.605 -2.441 -17.040 1.00 89.88 87 VAL A C 1
ATOM 721 O O . VAL A 1 87 ? 1.070 -1.323 -16.800 1.00 89.88 87 VAL A O 1
ATOM 724 N N . TYR A 1 88 ? 0.109 -3.222 -16.074 1.00 91.12 88 TYR A N 1
ATOM 725 C CA . TYR A 1 88 ? 0.062 -2.832 -14.658 1.00 91.12 88 TYR A CA 1
ATOM 726 C C . TYR A 1 88 ? 0.325 -3.995 -13.686 1.00 91.12 88 TYR A C 1
ATOM 728 O O . TYR A 1 88 ? -0.311 -4.116 -12.638 1.00 91.12 88 TYR A O 1
ATOM 736 N N . ASP A 1 89 ? 1.306 -4.839 -14.013 1.00 92.50 89 ASP A N 1
ATOM 737 C CA . ASP A 1 89 ? 1.669 -6.038 -13.231 1.00 92.50 89 ASP A CA 1
ATOM 738 C C . ASP A 1 89 ? 2.139 -5.719 -11.806 1.00 92.50 89 ASP A C 1
ATOM 740 O O . ASP A 1 89 ? 2.058 -6.540 -10.889 1.00 92.50 89 ASP A O 1
ATOM 744 N N . TYR A 1 90 ? 2.624 -4.492 -11.614 1.00 95.00 90 TYR A N 1
ATOM 745 C CA . TYR A 1 90 ? 3.020 -3.965 -10.323 1.00 95.00 90 TYR A CA 1
ATOM 746 C C . TYR A 1 90 ? 2.303 -2.660 -10.042 1.00 95.00 90 TYR A C 1
ATOM 748 O O . TYR A 1 90 ? 1.925 -1.892 -10.926 1.00 95.00 90 TYR A O 1
ATOM 756 N N . LYS A 1 91 ? 2.161 -2.376 -8.752 1.00 95.31 91 LYS A N 1
ATOM 757 C CA . LYS A 1 91 ? 1.478 -1.185 -8.274 1.00 95.31 91 LYS A CA 1
ATOM 758 C C . LYS A 1 91 ? 2.392 0.036 -8.395 1.00 95.31 91 LYS A C 1
ATOM 760 O O . LYS A 1 91 ? 2.907 0.543 -7.399 1.00 95.31 91 LYS A O 1
ATOM 765 N N . TRP A 1 92 ? 2.605 0.498 -9.624 1.00 95.81 92 TRP A N 1
ATOM 766 C CA . TRP A 1 92 ? 3.448 1.648 -9.937 1.00 95.81 92 TRP A CA 1
ATOM 767 C C . TRP A 1 92 ? 2.894 2.945 -9.342 1.00 95.81 92 TRP A C 1
ATOM 769 O O . TRP A 1 92 ? 1.671 3.153 -9.253 1.00 95.81 92 TRP A O 1
ATOM 779 N N . LYS A 1 93 ? 3.820 3.809 -8.907 1.00 95.88 93 LYS A N 1
ATOM 780 C CA . LYS A 1 93 ? 3.542 5.183 -8.474 1.00 95.88 93 LYS A CA 1
ATOM 781 C C . LYS A 1 93 ? 3.150 6.044 -9.671 1.00 95.88 93 LYS A C 1
ATOM 783 O O . LYS A 1 93 ? 2.184 6.795 -9.564 1.00 95.88 93 LYS A O 1
ATOM 788 N N . ASP A 1 94 ? 3.905 5.951 -10.766 1.00 92.25 94 ASP A N 1
ATOM 789 C CA . ASP A 1 94 ? 3.531 6.597 -12.022 1.00 92.25 94 ASP A CA 1
ATOM 790 C C . ASP A 1 94 ? 2.421 5.781 -12.688 1.00 92.25 94 ASP A C 1
ATOM 792 O O . ASP A 1 94 ? 2.519 4.562 -12.815 1.00 92.25 94 ASP A O 1
ATOM 796 N N . ARG A 1 95 ? 1.336 6.468 -13.032 1.00 89.62 95 ARG A N 1
ATOM 797 C CA . ARG A 1 95 ? 0.115 5.905 -13.612 1.00 89.62 95 ARG A CA 1
ATOM 798 C C . ARG A 1 95 ? -0.397 6.776 -14.754 1.00 89.62 95 ARG A C 1
ATOM 800 O O . ARG A 1 95 ? -1.581 6.765 -15.028 1.00 89.62 95 ARG A O 1
ATOM 807 N N . LYS A 1 96 ? 0.466 7.573 -15.395 1.00 87.19 96 LYS A N 1
ATOM 808 C CA . LYS A 1 96 ? 0.057 8.479 -16.486 1.00 87.19 96 LYS A CA 1
ATOM 809 C C . LYS A 1 96 ? -0.595 7.769 -17.680 1.00 87.19 96 LYS A C 1
ATOM 811 O O . LYS A 1 96 ? -1.298 8.423 -18.436 1.00 87.19 96 LYS A O 1
ATOM 816 N N . LYS A 1 97 ? -0.324 6.472 -17.859 1.00 80.12 97 LYS A N 1
ATOM 817 C CA . LYS A 1 97 ? -0.920 5.616 -18.894 1.00 80.12 97 LYS A CA 1
ATOM 818 C C . LYS A 1 97 ? -2.176 4.854 -18.417 1.00 80.12 97 LYS A C 1
ATOM 820 O O . LYS A 1 97 ? -2.575 3.921 -19.092 1.00 80.12 97 LYS A O 1
ATOM 825 N N . LEU A 1 98 ? -2.749 5.199 -17.255 1.00 81.88 98 LEU A N 1
ATOM 826 C CA . LEU A 1 98 ? -3.948 4.579 -16.664 1.00 81.88 98 LEU A CA 1
ATOM 827 C C . LEU A 1 98 ? -5.024 5.608 -16.308 1.00 81.88 98 LEU A C 1
ATOM 829 O O . LEU A 1 98 ? -4.666 6.786 -16.079 1.00 81.88 98 LEU A O 1
#